Protein AF-A0A7S4D7X0-F1 (afdb_monomer)

Radius of gyration: 34.73 Å; Cα contacts (8 Å, |Δi|>4): 93; chains: 1; bounding box: 84×25×80 Å

Foldseek 3Di:
DPVVLVVVLPPLLVQLVVCVVVVNLVSSLVSLVVNCVSVVHDPPCPDDPDPSNVVSVVSNVVSVVVVVVVVVVVVVVVVVVVVVVVVVPPDDPPDAAEAEPVGADPVNCCVPDVVVVGGHHHPPCCVVVVDVPDDDDDPVVCCVPPVVPDDDDD

Structure (mmCIF, N/CA/C/O backbone):
data_AF-A0A7S4D7X0-F1
#
_entry.id   AF-A0A7S4D7X0-F1
#
loop_
_atom_site.group_PDB
_atom_site.id
_atom_site.type_symbol
_atom_site.label_atom_id
_atom_site.label_alt_id
_atom_site.label_comp_id
_atom_site.label_asym_id
_atom_site.label_entity_id
_atom_site.label_seq_id
_atom_site.pdbx_PDB_ins_code
_atom_site.Cartn_x
_atom_site.Cartn_y
_atom_site.Car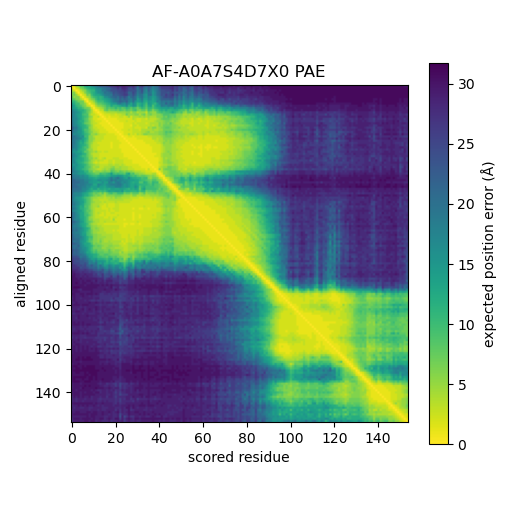tn_z
_atom_site.occupancy
_atom_site.B_iso_or_equiv
_atom_site.auth_seq_id
_atom_site.auth_comp_id
_atom_site.auth_asym_id
_atom_site.auth_atom_id
_atom_site.pdbx_PDB_model_num
ATOM 1 N N . GLY A 1 1 ? 47.966 0.255 -39.789 1.00 41.09 1 GLY A N 1
ATOM 2 C CA . GLY A 1 1 ? 47.083 -0.652 -39.040 1.00 41.09 1 GLY A CA 1
ATOM 3 C C . GLY A 1 1 ? 45.676 -0.095 -38.988 1.00 41.09 1 GLY A C 1
ATOM 4 O O . GLY A 1 1 ? 45.456 0.828 -38.230 1.00 41.09 1 GLY A O 1
ATOM 5 N N . ARG A 1 2 ? 44.753 -0.624 -39.803 1.00 37.50 2 ARG A N 1
ATOM 6 C CA . ARG A 1 2 ? 43.308 -0.283 -39.792 1.00 37.50 2 ARG A CA 1
ATOM 7 C C . ARG A 1 2 ? 42.401 -1.504 -39.554 1.00 37.50 2 ARG A C 1
ATOM 9 O O . ARG A 1 2 ? 41.184 -1.394 -39.602 1.00 37.50 2 ARG A O 1
ATOM 16 N N . ALA A 1 3 ? 43.000 -2.675 -39.328 1.00 38.41 3 ALA A N 1
ATOM 17 C CA . ALA A 1 3 ? 42.291 -3.936 -39.100 1.00 38.41 3 ALA A CA 1
ATOM 18 C C . ALA A 1 3 ? 42.146 -4.288 -37.607 1.00 38.41 3 ALA A C 1
ATOM 20 O O . ALA A 1 3 ? 41.407 -5.204 -37.279 1.00 38.41 3 ALA A O 1
ATOM 21 N N . ARG A 1 4 ? 42.835 -3.565 -36.706 1.00 39.69 4 ARG A N 1
ATOM 22 C CA . ARG A 1 4 ? 42.755 -3.785 -35.251 1.00 39.69 4 ARG A CA 1
ATOM 23 C C . ARG A 1 4 ? 41.625 -3.000 -34.568 1.00 39.69 4 ARG A C 1
ATOM 25 O O . ARG A 1 4 ? 41.090 -3.508 -33.601 1.00 39.69 4 ARG A O 1
ATOM 32 N N . GLN A 1 5 ? 41.229 -1.840 -35.100 1.00 46.66 5 GLN A N 1
ATOM 33 C CA . GLN A 1 5 ? 40.141 -1.015 -34.537 1.00 46.66 5 GLN A CA 1
ATOM 34 C C . GLN A 1 5 ? 38.749 -1.608 -34.801 1.00 46.66 5 GLN A C 1
ATOM 36 O O . GLN A 1 5 ? 37.937 -1.709 -33.896 1.00 46.66 5 GLN A O 1
ATOM 41 N N . ARG A 1 6 ? 38.534 -2.198 -35.984 1.00 44.25 6 ARG A N 1
ATOM 42 C CA . ARG A 1 6 ? 37.248 -2.819 -36.352 1.00 44.25 6 ARG A CA 1
ATOM 43 C C . ARG A 1 6 ? 36.811 -4.021 -35.498 1.00 44.25 6 ARG A C 1
ATOM 45 O O . ARG A 1 6 ? 35.685 -4.478 -35.645 1.00 44.25 6 ARG A O 1
ATOM 52 N N . GLY A 1 7 ? 37.702 -4.577 -34.674 1.00 42.41 7 GLY A N 1
ATOM 53 C CA . GLY A 1 7 ? 37.393 -5.689 -33.770 1.00 42.41 7 GLY A CA 1
ATOM 54 C C . GLY A 1 7 ? 36.956 -5.252 -32.368 1.00 42.41 7 GLY A C 1
ATOM 55 O O . GLY A 1 7 ? 36.574 -6.108 -31.572 1.00 42.41 7 GLY A O 1
ATOM 56 N N . GLU A 1 8 ? 37.047 -3.959 -32.048 1.00 50.53 8 GLU A N 1
ATOM 57 C CA . GLU A 1 8 ? 36.648 -3.383 -30.755 1.00 50.53 8 GLU A CA 1
ATOM 58 C C . GLU A 1 8 ? 35.309 -2.633 -30.860 1.00 50.53 8 GLU A C 1
ATOM 60 O O . GLU A 1 8 ? 34.486 -2.778 -29.959 1.00 50.53 8 GLU A O 1
ATOM 65 N N . ASP A 1 9 ? 35.023 -2.023 -32.019 1.00 51.03 9 ASP A N 1
ATOM 66 C CA . ASP A 1 9 ? 33.792 -1.270 -32.353 1.00 51.03 9 ASP A CA 1
ATOM 67 C C . ASP A 1 9 ? 32.463 -2.072 -32.271 1.00 51.03 9 ASP A C 1
ATOM 69 O O . ASP A 1 9 ? 31.380 -1.535 -32.510 1.00 51.03 9 ASP A O 1
ATOM 73 N N . GLY A 1 10 ? 32.520 -3.379 -31.993 1.00 55.88 10 GLY A N 1
ATOM 74 C CA . GLY A 1 10 ? 31.356 -4.269 -31.844 1.00 55.88 10 GLY A CA 1
ATOM 75 C C . GLY A 1 10 ? 31.354 -5.076 -30.546 1.00 55.88 10 GLY A C 1
ATOM 76 O O . GLY A 1 10 ? 30.700 -6.111 -30.471 1.00 55.88 10 GLY A O 1
ATOM 77 N N . LYS A 1 11 ? 32.166 -4.686 -29.556 1.00 68.12 11 LYS A N 1
ATOM 78 C CA . LYS A 1 11 ? 32.166 -5.321 -28.227 1.00 68.12 11 LYS A CA 1
ATOM 79 C C . LYS A 1 11 ? 31.246 -4.588 -27.255 1.00 68.12 11 LYS A C 1
ATOM 81 O O . LYS A 1 11 ? 30.637 -5.231 -26.407 1.00 68.12 11 LYS A O 1
ATOM 86 N N . SER A 1 12 ? 31.145 -3.267 -27.374 1.00 72.56 12 SER A N 1
ATOM 87 C CA . SER A 1 12 ? 30.407 -2.412 -26.438 1.00 72.56 12 SER A CA 1
ATOM 88 C C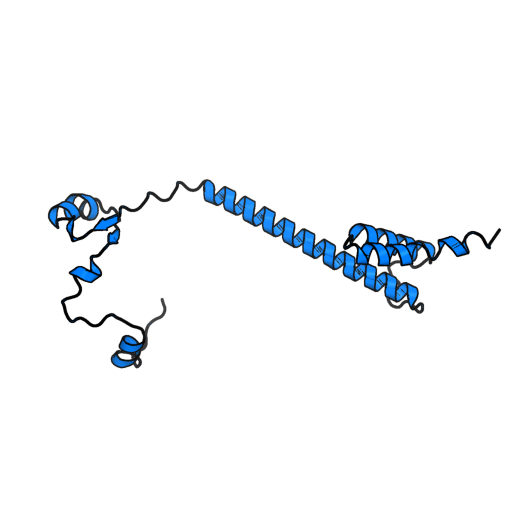 . SER A 1 12 ? 28.884 -2.607 -26.519 1.00 72.56 12 SER A C 1
ATOM 90 O O . SER A 1 12 ? 28.222 -2.654 -25.487 1.00 72.56 12 SER A O 1
ATOM 92 N N . ASP A 1 13 ? 28.322 -2.821 -27.711 1.00 73.44 13 ASP A N 1
ATOM 93 C CA . ASP A 1 13 ? 26.892 -3.107 -27.926 1.00 73.44 13 ASP A CA 1
ATOM 94 C C . ASP A 1 13 ? 26.489 -4.519 -27.463 1.00 73.44 13 ASP A C 1
ATOM 96 O O . ASP A 1 13 ? 25.443 -4.711 -26.833 1.00 73.44 13 ASP A O 1
ATOM 100 N N . ILE A 1 14 ? 27.361 -5.505 -27.691 1.00 80.50 14 ILE A N 1
ATOM 101 C CA . ILE A 1 14 ? 27.199 -6.865 -27.154 1.00 80.50 14 ILE A CA 1
ATOM 102 C C . ILE A 1 14 ? 27.231 -6.840 -25.619 1.00 80.50 14 ILE A C 1
ATOM 104 O O . ILE A 1 14 ? 26.414 -7.494 -24.969 1.00 80.50 14 ILE A O 1
ATOM 108 N N . LEU A 1 15 ? 28.141 -6.060 -25.026 1.00 85.00 15 LEU A N 1
ATOM 109 C CA . LEU A 1 15 ? 28.219 -5.890 -23.574 1.00 85.00 15 LEU A CA 1
ATOM 110 C C . LEU A 1 15 ? 26.987 -5.179 -23.007 1.00 85.00 15 LEU A C 1
ATOM 112 O O . LEU A 1 15 ? 26.503 -5.583 -21.954 1.00 85.00 15 LEU A O 1
ATOM 116 N N . ALA A 1 16 ? 26.437 -4.182 -23.704 1.00 81.31 16 ALA A N 1
ATOM 117 C CA . ALA A 1 16 ? 25.202 -3.524 -23.281 1.00 81.31 16 ALA A CA 1
ATOM 118 C C . ALA A 1 16 ? 24.030 -4.515 -23.187 1.00 81.31 16 ALA A C 1
ATOM 120 O O . ALA A 1 16 ? 23.316 -4.534 -22.187 1.00 81.31 16 ALA A O 1
ATOM 121 N N . SER A 1 17 ? 23.890 -5.393 -24.184 1.00 81.88 17 SER A N 1
ATOM 122 C CA . SER A 1 17 ? 22.867 -6.450 -24.187 1.00 81.88 17 SER A CA 1
ATOM 123 C C . SER A 1 17 ? 23.107 -7.504 -23.095 1.00 81.88 17 SER A C 1
ATOM 125 O O . SER A 1 17 ? 22.166 -8.060 -22.533 1.00 81.88 17 SER A O 1
ATOM 127 N N . TYR A 1 18 ? 24.370 -7.779 -22.765 1.00 88.50 18 TYR A N 1
ATOM 128 C CA . TYR A 1 18 ? 24.725 -8.680 -21.670 1.00 88.50 18 TYR A CA 1
ATOM 129 C C . TYR A 1 18 ? 24.376 -8.090 -20.295 1.00 88.50 18 TYR A C 1
ATOM 131 O O . TYR A 1 18 ? 23.817 -8.791 -19.454 1.00 88.50 18 TYR A O 1
ATOM 139 N N . TYR A 1 19 ? 24.656 -6.805 -20.066 1.00 86.81 19 TYR A N 1
ATOM 140 C CA . TYR A 1 19 ? 24.294 -6.133 -18.815 1.00 86.81 19 TYR A CA 1
ATOM 141 C C . TYR A 1 19 ? 22.785 -5.926 -18.666 1.00 86.81 19 TYR A C 1
ATOM 143 O O . TYR A 1 19 ? 22.273 -6.030 -17.556 1.00 86.81 19 TYR A O 1
ATOM 151 N N . ASP A 1 20 ? 22.065 -5.738 -19.773 1.00 87.19 20 ASP A N 1
ATOM 152 C CA . ASP A 1 20 ? 20.601 -5.791 -19.800 1.00 87.19 20 ASP A CA 1
ATOM 153 C C . ASP A 1 20 ? 20.070 -7.152 -19.326 1.00 87.19 20 ASP A C 1
ATOM 155 O O . ASP A 1 20 ? 19.207 -7.217 -18.455 1.00 87.19 20 ASP A O 1
ATOM 159 N N . PHE A 1 21 ? 20.644 -8.256 -19.819 1.00 87.56 21 PHE A N 1
ATOM 160 C CA . PHE A 1 21 ? 20.282 -9.601 -19.361 1.00 87.56 21 PHE A CA 1
ATOM 161 C C . PHE A 1 21 ? 20.573 -9.832 -17.868 1.00 87.56 21 PHE A C 1
ATOM 163 O O . PHE A 1 21 ? 19.848 -10.573 -17.204 1.00 87.56 21 PHE A O 1
ATOM 170 N N . LEU A 1 22 ? 21.624 -9.206 -17.333 1.00 91.00 22 LEU A N 1
ATOM 171 C CA . LEU A 1 22 ? 21.979 -9.279 -15.914 1.00 91.00 22 LEU A CA 1
ATOM 172 C C . LEU A 1 22 ? 21.208 -8.292 -15.024 1.00 91.00 22 LEU A C 1
ATOM 174 O O . LEU A 1 22 ? 21.475 -8.258 -13.823 1.00 91.00 22 LEU A O 1
ATOM 178 N N . ASP A 1 23 ? 20.277 -7.517 -15.589 1.00 88.12 23 ASP A N 1
ATOM 179 C CA . ASP A 1 23 ? 19.524 -6.466 -14.892 1.00 88.12 23 ASP A CA 1
ATOM 180 C C . ASP A 1 23 ? 20.452 -5.450 -14.194 1.00 88.12 23 ASP A C 1
ATOM 182 O O . ASP A 1 23 ? 20.252 -5.057 -13.046 1.00 88.12 23 ASP A O 1
ATOM 186 N N . GLN A 1 24 ? 21.517 -5.054 -14.900 1.00 90.31 24 GLN A N 1
ATOM 187 C CA . GLN A 1 24 ? 22.497 -4.045 -14.486 1.00 90.31 24 GLN A CA 1
ATOM 188 C C . GLN A 1 24 ? 22.345 -2.794 -15.366 1.00 90.31 24 GLN A C 1
ATOM 190 O O . GLN A 1 24 ? 23.113 -2.595 -16.317 1.00 90.31 24 GLN A O 1
ATOM 195 N N . PRO A 1 25 ? 21.308 -1.970 -15.123 1.00 89.38 25 PRO A N 1
ATOM 196 C CA . PRO A 1 25 ? 20.928 -0.914 -16.049 1.00 89.38 25 PRO A CA 1
ATOM 197 C C . PRO A 1 25 ? 21.978 0.203 -16.139 1.00 89.38 25 PRO A C 1
ATOM 199 O O . PRO A 1 25 ? 22.174 0.759 -17.219 1.00 89.38 25 PRO A O 1
ATOM 202 N N . GLU A 1 26 ? 22.712 0.511 -15.068 1.00 91.06 26 GLU A N 1
ATOM 203 C CA . GLU A 1 26 ? 23.776 1.522 -15.074 1.00 91.06 26 GLU A CA 1
ATOM 204 C C . GLU A 1 26 ? 24.994 1.092 -15.912 1.00 91.06 26 GLU A C 1
ATOM 206 O O . GLU A 1 26 ? 25.567 1.894 -16.659 1.00 91.06 26 GLU A O 1
ATOM 211 N N . GLU A 1 27 ? 25.400 -0.174 -15.821 1.00 90.19 27 GLU A N 1
ATOM 212 C CA . GLU A 1 27 ? 26.432 -0.786 -16.662 1.00 90.19 27 GLU A CA 1
ATOM 213 C C . GLU A 1 27 ? 25.992 -0.833 -18.129 1.00 90.19 27 GLU A C 1
ATOM 215 O O . GLU A 1 27 ? 26.764 -0.449 -19.013 1.00 90.19 27 GLU A O 1
ATOM 220 N N . ALA A 1 28 ? 24.741 -1.223 -18.390 1.00 89.12 28 ALA A N 1
ATOM 221 C CA . ALA A 1 28 ? 24.175 -1.258 -19.735 1.00 89.12 28 ALA A CA 1
ATOM 222 C C . ALA A 1 28 ? 24.152 0.136 -20.386 1.00 89.12 28 ALA A C 1
ATOM 224 O O . ALA A 1 28 ? 24.548 0.275 -21.546 1.00 89.12 28 ALA A O 1
ATOM 225 N N . ILE A 1 29 ? 23.775 1.185 -19.641 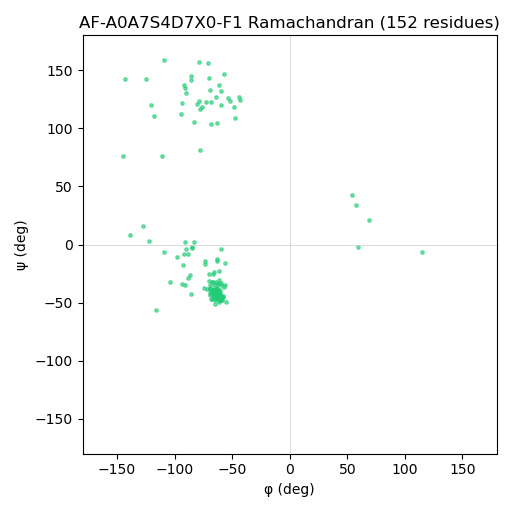1.00 91.31 29 ILE A N 1
ATOM 226 C CA . ILE A 1 29 ? 23.813 2.582 -20.114 1.00 91.31 29 ILE A CA 1
ATOM 227 C C . ILE A 1 29 ? 25.242 3.005 -20.458 1.00 91.31 29 ILE A C 1
ATOM 229 O O . ILE A 1 29 ? 25.460 3.602 -21.513 1.00 91.31 29 ILE A O 1
ATOM 233 N N . ARG A 1 30 ? 26.225 2.689 -19.602 1.00 90.69 30 ARG A N 1
ATOM 234 C CA . ARG A 1 30 ? 27.638 3.014 -19.867 1.00 90.69 30 ARG A CA 1
ATOM 235 C C . ARG A 1 30 ? 28.134 2.359 -21.151 1.00 90.69 30 ARG A C 1
ATOM 237 O O . ARG A 1 30 ? 28.757 3.031 -21.968 1.00 90.69 30 ARG A O 1
ATOM 244 N N . CYS A 1 31 ? 27.818 1.082 -21.349 1.00 88.44 31 CYS A N 1
ATOM 245 C CA . CYS A 1 31 ? 28.172 0.360 -22.566 1.00 88.44 31 CYS A CA 1
ATOM 246 C C . CYS A 1 31 ? 27.470 0.924 -23.811 1.00 88.44 31 CYS A C 1
ATOM 248 O O . CYS A 1 31 ? 28.120 1.058 -24.845 1.00 88.44 31 CYS A O 1
ATOM 250 N N . CYS A 1 32 ? 26.195 1.322 -23.710 1.00 87.81 32 CYS A N 1
ATOM 251 C CA . CYS A 1 32 ? 25.490 1.986 -24.811 1.00 87.81 32 CYS A CA 1
ATOM 252 C C . CYS A 1 32 ? 26.133 3.330 -25.171 1.00 87.81 32 CYS A C 1
ATOM 254 O O . CYS A 1 32 ? 26.365 3.602 -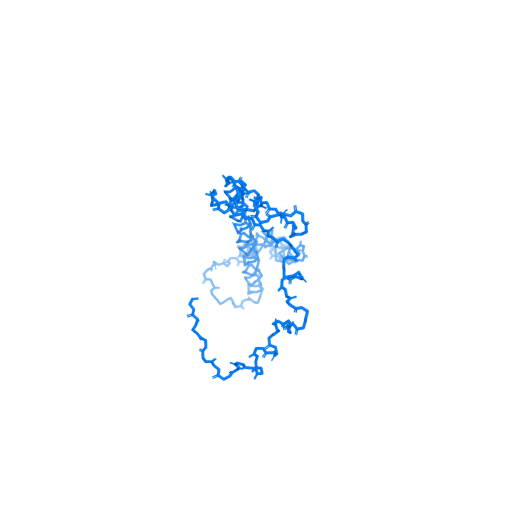26.344 1.00 87.81 32 CYS A O 1
ATOM 256 N N . ASN A 1 33 ? 26.452 4.163 -24.176 1.00 89.06 33 ASN A N 1
ATOM 257 C CA . ASN A 1 33 ? 27.089 5.461 -24.406 1.00 89.06 33 ASN A CA 1
ATOM 258 C C . ASN A 1 33 ? 28.459 5.302 -25.076 1.00 89.06 33 ASN A C 1
ATOM 260 O O . ASN A 1 33 ? 28.742 6.010 -26.037 1.00 89.06 33 ASN A O 1
ATOM 264 N N . GLN A 1 34 ? 29.264 4.334 -24.623 1.00 87.44 34 GLN A N 1
ATOM 265 C CA . GLN A 1 34 ? 30.552 4.031 -25.247 1.00 87.44 34 GLN A CA 1
ATOM 266 C C . GLN A 1 34 ? 30.375 3.545 -26.690 1.00 87.44 34 GLN A C 1
ATOM 268 O O . GLN A 1 34 ? 31.060 4.033 -27.577 1.00 87.44 34 GLN A O 1
ATOM 273 N N . ALA A 1 35 ? 29.427 2.636 -26.948 1.00 85.50 35 ALA A N 1
ATOM 274 C CA . ALA A 1 35 ? 29.152 2.149 -28.301 1.00 85.50 35 ALA A CA 1
ATOM 275 C C . ALA A 1 35 ? 28.724 3.284 -29.248 1.00 85.50 35 ALA A C 1
ATOM 277 O O . ALA A 1 35 ? 29.182 3.350 -30.385 1.00 85.50 35 ALA A O 1
ATOM 278 N N . LEU A 1 36 ? 27.872 4.198 -28.777 1.00 84.69 36 LEU A N 1
ATOM 279 C CA . LEU A 1 36 ? 27.426 5.356 -29.556 1.00 84.69 36 LEU A CA 1
ATOM 280 C C . LEU A 1 36 ? 28.576 6.333 -29.844 1.00 84.69 36 LEU A C 1
ATOM 282 O O . LEU A 1 36 ? 28.667 6.847 -30.959 1.00 84.69 36 LEU A O 1
ATOM 286 N N . GLU A 1 37 ? 29.472 6.548 -28.877 1.00 84.75 37 GLU A N 1
ATOM 287 C CA . GLU A 1 37 ? 30.682 7.357 -29.051 1.00 84.75 37 GLU A CA 1
ATOM 288 C C . GLU A 1 37 ? 31.660 6.714 -30.046 1.00 84.75 37 GLU A C 1
ATOM 290 O O . GLU A 1 37 ? 32.136 7.394 -30.959 1.00 84.75 37 GLU A O 1
ATOM 295 N N . ASP A 1 38 ? 31.888 5.401 -29.935 1.00 83.69 38 ASP A N 1
ATOM 296 C CA . ASP A 1 38 ? 32.727 4.620 -30.854 1.00 83.69 38 ASP A CA 1
ATOM 297 C C . ASP A 1 38 ? 32.189 4.699 -32.299 1.00 83.69 38 ASP A C 1
ATOM 299 O O . ASP A 1 38 ? 32.955 4.729 -33.266 1.00 83.69 38 ASP A O 1
ATOM 303 N N . TRP A 1 39 ? 30.864 4.787 -32.460 1.00 83.38 39 TRP A N 1
ATOM 304 C CA . TRP A 1 39 ? 30.194 4.958 -33.754 1.00 83.38 39 TRP A CA 1
ATOM 305 C C . TRP A 1 39 ? 30.091 6.418 -34.219 1.00 83.38 39 TRP A C 1
ATOM 307 O O . TRP A 1 39 ? 29.610 6.674 -35.324 1.00 83.38 39 TRP A O 1
ATOM 317 N N . GLY A 1 40 ? 30.563 7.380 -33.421 1.00 79.44 40 GLY A N 1
ATOM 318 C CA . GLY A 1 40 ? 30.535 8.806 -33.750 1.00 79.44 40 GLY A CA 1
ATOM 319 C C . GLY A 1 40 ? 29.130 9.418 -33.778 1.00 79.44 40 GLY A C 1
ATOM 320 O O . GLY A 1 40 ? 28.934 10.463 -34.404 1.00 79.44 40 GLY A O 1
ATOM 321 N N . VAL A 1 41 ? 28.159 8.780 -33.120 1.00 78.25 41 VAL A N 1
ATOM 322 C CA . VAL A 1 41 ? 26.769 9.242 -33.036 1.00 78.25 41 VAL A CA 1
ATOM 323 C C . VAL A 1 41 ? 26.690 10.355 -31.997 1.00 78.25 41 VAL A C 1
ATOM 325 O O . VAL A 1 41 ? 27.065 10.176 -30.839 1.00 78.25 41 VAL A O 1
ATOM 328 N N . ARG A 1 42 ? 26.198 11.530 -32.398 1.00 70.75 42 ARG A N 1
ATOM 329 C CA . ARG A 1 42 ? 25.924 12.631 -31.461 1.00 70.75 42 ARG A CA 1
ATOM 330 C C . ARG A 1 42 ? 24.529 12.442 -30.868 1.00 70.75 42 ARG A C 1
ATOM 332 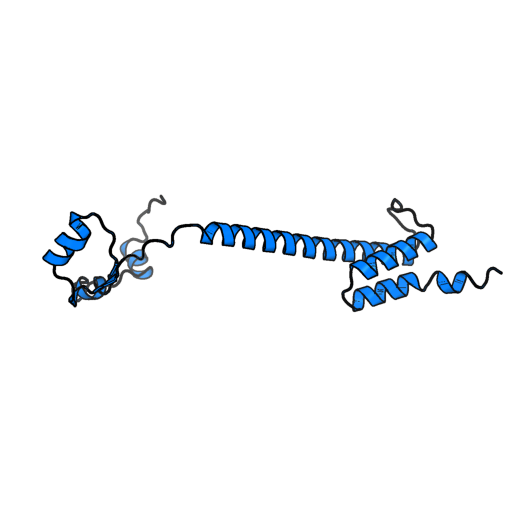O O . ARG A 1 42 ? 23.624 12.009 -31.570 1.00 70.75 42 ARG A O 1
ATOM 339 N N . GLU A 1 43 ? 24.346 12.808 -29.599 1.00 62.31 43 GLU A N 1
ATOM 340 C CA . GLU A 1 43 ? 23.091 12.601 -28.847 1.00 62.31 43 GLU A CA 1
ATOM 341 C C . GLU A 1 43 ? 21.833 13.215 -29.495 1.00 62.31 43 GLU A C 1
ATOM 343 O O . GLU A 1 43 ? 20.723 12.846 -29.130 1.00 62.31 43 GLU A O 1
ATOM 348 N N . GLU A 1 44 ? 21.998 14.120 -30.462 1.00 61.59 44 GLU A N 1
ATOM 349 C CA . GLU A 1 44 ? 20.927 14.840 -31.163 1.00 61.59 44 GLU A CA 1
ATOM 350 C C . GLU A 1 44 ? 20.436 14.137 -32.447 1.00 61.59 44 GLU A C 1
ATOM 352 O O . GLU A 1 44 ? 19.591 14.675 -33.163 1.00 61.59 44 GLU A O 1
ATOM 357 N N . GLU A 1 45 ? 20.959 12.954 -32.787 1.00 64.12 45 GLU A N 1
ATOM 358 C CA . GLU A 1 45 ? 20.530 12.221 -33.983 1.00 64.12 45 GLU A CA 1
ATOM 359 C C . GLU A 1 45 ? 19.184 11.510 -33.736 1.00 64.12 45 GLU A C 1
ATOM 361 O O . GLU A 1 45 ? 19.119 10.320 -33.439 1.00 64.12 45 GLU A O 1
ATOM 366 N N . GLU A 1 46 ? 18.084 12.262 -33.862 1.00 58.53 46 GLU A N 1
ATOM 367 C CA . GLU A 1 46 ? 16.704 11.796 -33.617 1.00 58.53 46 GLU A CA 1
ATOM 368 C C . GLU A 1 46 ? 16.235 10.674 -34.563 1.00 58.53 46 GLU A C 1
ATOM 370 O O . GLU A 1 46 ? 15.206 10.045 -34.315 1.00 58.53 46 GLU A O 1
ATOM 375 N N . ASN A 1 47 ? 16.952 10.417 -35.662 1.00 64.94 47 ASN A N 1
ATOM 376 C CA . ASN A 1 47 ? 16.546 9.418 -36.647 1.00 64.94 47 ASN A CA 1
ATOM 377 C C . ASN A 1 47 ? 17.754 8.686 -37.260 1.00 64.94 47 ASN A C 1
ATOM 379 O O . ASN A 1 47 ? 18.162 8.988 -38.390 1.00 64.94 47 ASN A O 1
ATOM 383 N N . PRO A 1 48 ? 18.359 7.741 -36.518 1.00 68.62 48 PRO A N 1
ATOM 384 C CA . PRO A 1 48 ? 19.504 6.989 -37.003 1.00 68.62 48 PRO A CA 1
ATOM 385 C C 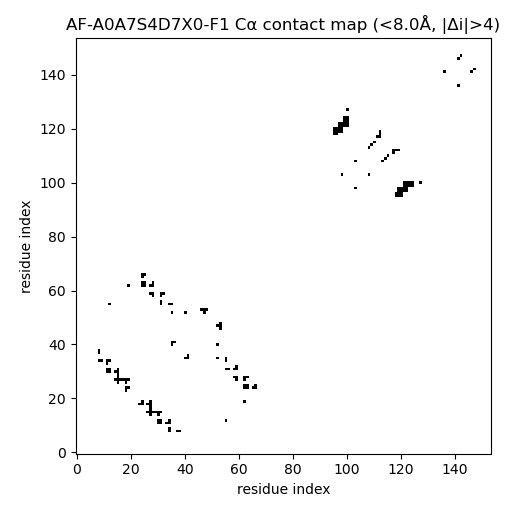. PRO A 1 48 ? 19.108 6.129 -38.206 1.00 68.62 48 PRO A C 1
ATOM 387 O O . PRO A 1 48 ? 18.177 5.328 -38.156 1.00 68.62 48 PRO A O 1
ATOM 390 N N . LYS A 1 49 ? 19.849 6.270 -39.308 1.00 73.50 49 LYS A N 1
ATOM 391 C CA . LYS A 1 49 ? 19.683 5.415 -40.500 1.00 73.50 49 LYS A CA 1
ATOM 392 C C . LYS A 1 49 ? 20.240 4.003 -40.291 1.00 73.50 49 LYS A C 1
ATOM 394 O O . LYS A 1 49 ? 19.937 3.111 -41.080 1.00 73.50 49 LYS A O 1
ATOM 399 N N . ASP A 1 50 ? 21.068 3.821 -39.264 1.00 78.75 50 ASP A N 1
ATOM 400 C CA . ASP A 1 50 ? 21.669 2.544 -38.892 1.00 78.75 50 ASP A CA 1
ATOM 401 C C . ASP A 1 50 ? 20.815 1.837 -37.826 1.00 78.75 50 ASP A C 1
ATOM 403 O O . ASP A 1 50 ? 20.589 2.366 -36.735 1.00 78.75 50 ASP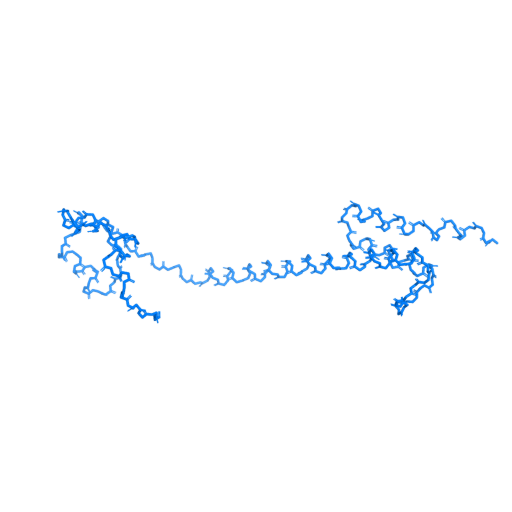 A O 1
ATOM 407 N N . SER A 1 51 ? 20.363 0.619 -38.145 1.00 80.12 51 SER A N 1
ATOM 408 C CA . SER A 1 51 ? 19.566 -0.231 -37.249 1.00 80.12 51 SER A CA 1
ATOM 409 C C . SER A 1 51 ? 20.275 -0.496 -35.919 1.00 80.12 51 SER A C 1
ATOM 411 O O . SER A 1 51 ? 19.623 -0.531 -34.879 1.00 80.12 51 SER A O 1
ATOM 413 N N . ARG A 1 52 ? 21.610 -0.624 -35.920 1.00 82.50 52 ARG A N 1
ATOM 414 C CA . ARG A 1 52 ? 22.386 -0.894 -34.696 1.00 82.50 52 ARG A CA 1
ATOM 415 C C . ARG A 1 52 ? 22.393 0.301 -33.752 1.00 82.50 52 ARG A C 1
ATOM 417 O O . ARG A 1 52 ? 22.281 0.139 -32.540 1.00 82.50 52 ARG A O 1
ATOM 424 N N . VAL A 1 53 ? 22.480 1.507 -34.311 1.00 83.25 53 VAL A N 1
ATOM 425 C CA . VAL A 1 53 ? 22.396 2.755 -33.543 1.00 83.25 53 VAL A CA 1
ATOM 426 C C . VAL A 1 53 ? 20.997 2.910 -32.947 1.00 83.25 53 VAL A C 1
ATOM 428 O O . VAL A 1 53 ? 20.871 3.232 -31.767 1.00 83.25 53 VAL A O 1
ATOM 431 N N . ALA A 1 54 ? 19.953 2.614 -33.728 1.00 85.12 54 ALA A N 1
ATOM 432 C CA . ALA A 1 54 ? 18.568 2.656 -33.262 1.00 85.12 54 ALA A CA 1
ATOM 433 C C . ALA A 1 54 ? 18.318 1.696 -32.086 1.00 85.12 54 ALA A C 1
ATOM 435 O O . ALA A 1 54 ? 17.749 2.098 -31.072 1.00 85.12 54 ALA A O 1
ATOM 436 N N . GLU A 1 55 ? 18.776 0.447 -32.195 1.00 86.38 55 GLU A N 1
ATOM 437 C CA . GLU A 1 55 ? 18.650 -0.562 -31.135 1.00 86.38 55 GLU A CA 1
ATOM 438 C C . GLU A 1 55 ? 19.401 -0.152 -29.861 1.00 86.38 55 GLU A C 1
ATOM 440 O O . GLU A 1 55 ? 18.859 -0.253 -28.760 1.00 86.38 55 GLU A O 1
ATOM 445 N N . CYS A 1 56 ? 20.617 0.382 -30.003 1.00 87.12 56 CYS A N 1
ATOM 446 C CA . CYS A 1 56 ? 21.426 0.851 -28.878 1.00 87.12 56 CYS A CA 1
ATOM 447 C C . CYS A 1 56 ? 20.783 2.050 -28.156 1.00 87.12 56 CYS A C 1
ATOM 449 O O . CYS A 1 56 ? 20.727 2.085 -26.925 1.00 87.12 56 CYS A O 1
ATOM 451 N N . LEU A 1 57 ? 20.224 3.009 -28.904 1.00 87.81 57 LEU A N 1
ATOM 452 C CA . LEU A 1 57 ? 19.491 4.145 -28.333 1.00 87.81 57 LEU A CA 1
ATOM 453 C C . LEU A 1 57 ? 18.213 3.703 -27.611 1.00 87.81 57 LEU A C 1
ATOM 455 O O . LEU A 1 57 ? 17.956 4.164 -26.498 1.00 87.81 57 LEU A O 1
ATOM 459 N N . GLN A 1 58 ? 17.447 2.775 -28.193 1.00 89.88 58 GLN A N 1
ATOM 460 C CA . GLN A 1 58 ? 16.255 2.213 -27.548 1.00 89.88 58 GLN A CA 1
ATOM 461 C C . GLN A 1 58 ? 16.604 1.465 -26.258 1.00 89.88 58 GLN A C 1
ATOM 463 O O . GLN A 1 58 ? 15.914 1.619 -25.245 1.00 89.88 58 GLN A O 1
ATOM 468 N N . LEU A 1 59 ? 17.682 0.676 -26.276 1.00 89.62 59 LEU A N 1
ATOM 469 C CA . LEU A 1 59 ? 18.169 -0.036 -25.100 1.00 89.62 59 LEU A CA 1
ATOM 470 C C . LEU A 1 59 ? 18.569 0.944 -23.993 1.00 89.62 59 LEU A C 1
ATOM 472 O O . LEU A 1 59 ? 18.097 0.822 -22.861 1.00 89.62 59 LEU A O 1
ATOM 476 N N . ARG A 1 60 ? 19.372 1.959 -24.329 1.00 91.12 60 ARG A N 1
ATOM 477 C CA . ARG A 1 60 ? 19.779 3.029 -23.411 1.00 91.12 60 ARG A CA 1
ATOM 478 C C . ARG A 1 60 ? 18.572 3.729 -22.791 1.00 91.12 60 ARG A C 1
ATOM 480 O O . ARG A 1 60 ? 18.520 3.882 -21.573 1.00 91.12 60 ARG A O 1
ATOM 487 N N . GLU A 1 61 ? 17.599 4.140 -23.601 1.00 91.50 61 GLU A N 1
ATOM 488 C CA . GLU A 1 61 ? 16.411 4.844 -23.112 1.00 91.50 61 GLU A CA 1
ATOM 489 C C . GLU A 1 61 ? 15.587 3.963 -22.164 1.00 91.50 61 GLU A C 1
ATOM 491 O O . GLU A 1 61 ? 15.148 4.418 -21.103 1.00 91.50 61 GLU A O 1
ATOM 496 N N . ARG A 1 62 ? 15.427 2.678 -22.500 1.00 93.12 62 ARG A N 1
ATOM 497 C CA . ARG A 1 62 ? 14.757 1.707 -21.632 1.00 93.12 62 ARG A CA 1
ATOM 498 C C . ARG A 1 62 ? 15.460 1.587 -20.280 1.00 93.12 62 ARG A C 1
ATOM 500 O O . ARG A 1 62 ? 14.788 1.663 -19.255 1.00 93.12 62 ARG A O 1
ATOM 507 N N . MET A 1 63 ? 16.786 1.450 -20.271 1.00 91.62 63 MET A N 1
ATOM 508 C CA . MET A 1 63 ? 17.565 1.343 -19.032 1.00 91.62 63 MET A CA 1
ATOM 509 C C . MET A 1 63 ? 17.488 2.621 -18.188 1.00 91.62 63 MET A C 1
ATOM 511 O O . MET A 1 63 ? 17.298 2.537 -16.976 1.00 91.62 63 MET A O 1
ATOM 515 N N . ILE A 1 64 ? 17.540 3.806 -18.809 1.00 93.25 64 ILE A N 1
ATOM 516 C CA . ILE A 1 64 ? 17.379 5.091 -18.105 1.00 93.25 64 ILE A CA 1
ATOM 517 C C . ILE A 1 64 ? 16.035 5.142 -17.371 1.00 93.25 64 ILE A C 1
ATOM 519 O O . ILE A 1 64 ? 15.983 5.536 -16.204 1.00 93.25 64 ILE A O 1
ATOM 523 N N . ARG A 1 65 ? 14.947 4.707 -18.021 1.00 92.88 65 ARG A N 1
ATOM 524 C CA . ARG A 1 65 ? 13.622 4.645 -17.384 1.00 92.88 65 ARG A CA 1
ATOM 525 C C . ARG A 1 65 ? 13.610 3.690 -16.188 1.00 92.88 65 ARG A C 1
ATOM 527 O O . ARG A 1 65 ? 12.998 4.016 -15.171 1.00 92.88 65 ARG A O 1
ATOM 534 N N . THR A 1 66 ? 14.298 2.550 -16.279 1.00 91.62 66 THR A N 1
ATOM 535 C CA . THR A 1 66 ? 14.429 1.595 -15.166 1.00 91.62 66 THR A CA 1
ATOM 536 C C . THR A 1 66 ? 15.140 2.221 -13.964 1.00 91.62 66 THR A C 1
ATOM 538 O O . THR A 1 66 ? 14.613 2.158 -12.851 1.00 91.62 66 THR A O 1
ATOM 541 N N . VAL A 1 67 ? 16.274 2.899 -14.180 1.00 93.25 67 VAL A N 1
ATOM 542 C CA . VAL A 1 67 ? 17.021 3.596 -13.113 1.00 93.25 67 VAL A CA 1
ATOM 543 C C . VAL A 1 67 ? 16.158 4.679 -12.463 1.00 93.25 67 VAL A C 1
ATOM 545 O O . VAL A 1 67 ? 16.013 4.718 -11.241 1.00 93.25 67 VAL A O 1
ATOM 548 N N . GLN A 1 68 ? 15.496 5.517 -13.265 1.00 93.75 68 GLN A N 1
ATOM 549 C CA . GLN A 1 68 ? 14.619 6.576 -12.753 1.00 93.75 68 GLN A CA 1
ATOM 550 C C . GLN A 1 68 ? 13.447 6.024 -11.929 1.00 93.75 68 GLN A C 1
ATOM 552 O O . GLN A 1 68 ? 13.094 6.595 -10.894 1.00 93.75 68 GLN A O 1
ATOM 557 N N . ALA A 1 69 ? 12.850 4.905 -12.350 1.00 91.31 69 ALA A N 1
ATOM 558 C CA . ALA A 1 69 ? 11.789 4.246 -11.594 1.00 91.31 69 ALA A CA 1
ATOM 559 C C . ALA A 1 69 ? 12.299 3.697 -10.250 1.00 91.31 69 ALA A C 1
ATOM 561 O O . ALA A 1 69 ? 11.622 3.842 -9.226 1.00 91.31 69 ALA A O 1
ATOM 562 N N . ALA A 1 70 ? 13.501 3.113 -10.230 1.00 89.38 70 ALA A N 1
ATOM 563 C CA . ALA A 1 70 ? 14.143 2.643 -9.006 1.00 89.38 70 ALA A CA 1
ATOM 564 C C . ALA A 1 70 ? 14.448 3.805 -8.044 1.00 89.38 70 ALA A C 1
ATOM 566 O O . ALA A 1 70 ? 14.109 3.726 -6.860 1.00 89.38 70 ALA A O 1
ATOM 567 N N . GLU A 1 71 ? 14.987 4.919 -8.543 1.00 92.75 71 GLU A N 1
ATOM 568 C CA . GLU A 1 71 ? 15.222 6.131 -7.749 1.00 92.75 71 GLU A CA 1
ATOM 569 C C . GLU A 1 71 ? 13.932 6.755 -7.205 1.00 92.75 71 GLU A C 1
ATOM 571 O O . GLU A 1 71 ? 13.876 7.197 -6.056 1.00 92.75 71 GLU A O 1
ATOM 576 N N . ALA A 1 72 ? 12.871 6.810 -8.012 1.00 90.75 72 ALA A N 1
ATOM 577 C CA . ALA A 1 72 ? 11.575 7.301 -7.554 1.00 90.75 72 ALA A CA 1
ATOM 578 C C . ALA A 1 72 ? 11.039 6.423 -6.414 1.00 90.75 72 ALA A C 1
ATOM 580 O O . ALA A 1 72 ? 10.559 6.934 -5.399 1.00 90.75 72 ALA A O 1
ATOM 581 N N . ARG A 1 73 ? 11.188 5.098 -6.535 1.00 89.06 73 ARG A N 1
ATOM 582 C CA . ARG A 1 73 ? 10.798 4.145 -5.492 1.00 89.06 73 ARG A CA 1
ATOM 583 C C . ARG A 1 73 ? 11.608 4.333 -4.209 1.00 89.06 73 ARG A C 1
ATOM 585 O O . ARG A 1 73 ? 11.018 4.333 -3.130 1.00 89.06 73 ARG A O 1
ATOM 592 N N . THR A 1 74 ? 12.924 4.520 -4.290 1.00 89.69 74 THR A N 1
ATOM 593 C CA . THR A 1 74 ? 13.756 4.753 -3.096 1.00 89.69 74 THR A CA 1
ATOM 594 C C . THR A 1 74 ? 13.433 6.092 -2.429 1.00 89.69 74 THR A C 1
ATOM 596 O O . THR A 1 74 ? 13.321 6.141 -1.202 1.00 89.69 74 THR A O 1
ATOM 599 N N . LYS A 1 75 ? 13.182 7.158 -3.203 1.00 90.44 75 LYS A N 1
ATOM 600 C CA . LYS A 1 75 ? 12.715 8.468 -2.698 1.00 90.44 75 LYS A CA 1
ATOM 601 C C . LYS A 1 75 ? 11.361 8.376 -1.990 1.00 90.44 75 LYS A C 1
ATOM 603 O O . LYS A 1 75 ? 11.170 8.971 -0.928 1.00 90.44 75 LYS A O 1
ATOM 608 N N . LEU A 1 76 ? 10.426 7.600 -2.536 1.00 89.69 76 LEU A N 1
ATOM 609 C CA . LEU A 1 76 ? 9.134 7.341 -1.896 1.00 89.69 76 LEU A CA 1
ATOM 610 C C . LEU A 1 76 ? 9.295 6.567 -0.586 1.00 89.69 76 LEU A C 1
ATOM 612 O O . LEU A 1 76 ? 8.736 6.970 0.429 1.00 89.69 76 LEU A O 1
ATOM 616 N N . LEU A 1 77 ? 10.089 5.495 -0.579 1.00 84.12 77 LEU A N 1
ATOM 617 C CA . LEU A 1 77 ? 10.323 4.690 0.625 1.00 84.12 77 LEU A CA 1
ATOM 618 C C . LEU A 1 77 ? 11.017 5.485 1.734 1.00 84.12 77 LEU A C 1
ATOM 620 O O . LEU A 1 77 ? 10.637 5.380 2.897 1.00 84.12 77 LEU A O 1
ATOM 624 N N . THR A 1 78 ? 12.004 6.309 1.388 1.00 86.19 78 THR A N 1
ATOM 625 C CA . THR A 1 78 ? 12.675 7.190 2.356 1.00 86.19 78 THR A CA 1
ATOM 626 C C . THR A 1 78 ? 11.730 8.257 2.903 1.00 86.19 78 THR A C 1
ATOM 628 O O . THR A 1 78 ? 11.743 8.499 4.108 1.00 86.19 78 THR A O 1
ATOM 631 N N . SER A 1 79 ? 10.860 8.823 2.062 1.00 83.94 79 SER A N 1
ATOM 632 C CA . SER A 1 79 ? 9.834 9.787 2.488 1.00 83.94 79 SER A CA 1
ATOM 633 C C . SER A 1 79 ? 8.759 9.152 3.380 1.00 83.94 79 SER A C 1
ATOM 635 O O . SER A 1 79 ? 8.327 9.752 4.360 1.00 83.94 79 SER A O 1
ATOM 637 N N . LEU A 1 80 ? 8.342 7.918 3.081 1.00 78.44 80 LEU A N 1
ATOM 638 C CA . LEU A 1 80 ? 7.421 7.155 3.929 1.00 78.44 80 LEU A CA 1
ATOM 639 C C . LEU A 1 80 ? 8.060 6.804 5.275 1.00 78.44 80 LEU A C 1
ATOM 641 O O . LEU A 1 80 ? 7.405 6.915 6.308 1.00 78.44 80 LEU A O 1
ATOM 645 N N . ASN A 1 81 ? 9.338 6.423 5.279 1.00 76.50 81 ASN A N 1
ATOM 646 C CA . ASN A 1 81 ? 10.063 6.126 6.511 1.00 76.50 81 ASN A CA 1
ATOM 647 C C . ASN A 1 81 ? 10.267 7.376 7.373 1.00 76.50 81 ASN A C 1
ATOM 649 O O . ASN A 1 81 ? 10.073 7.305 8.583 1.00 76.50 81 ASN A O 1
ATOM 653 N N . SER A 1 82 ? 10.604 8.530 6.790 1.00 75.12 82 SER A N 1
ATOM 654 C CA . SER A 1 82 ? 10.716 9.777 7.558 1.00 75.12 82 SER A CA 1
ATOM 655 C C . SER A 1 82 ? 9.360 10.231 8.110 1.00 75.12 82 SER A C 1
ATOM 657 O O . SER A 1 82 ? 9.277 10.623 9.274 1.00 75.12 82 SER A O 1
ATOM 659 N N . ALA A 1 83 ? 8.277 10.087 7.339 1.00 67.25 83 ALA A N 1
ATOM 660 C CA . ALA A 1 83 ? 6.917 10.318 7.825 1.00 67.25 83 ALA A CA 1
ATOM 661 C C . ALA A 1 83 ? 6.541 9.354 8.968 1.00 67.25 83 ALA A C 1
ATOM 663 O O . ALA A 1 83 ? 5.977 9.781 9.975 1.00 67.25 83 ALA A O 1
ATOM 664 N N . ALA A 1 84 ? 6.908 8.074 8.866 1.00 59.62 84 ALA A N 1
ATOM 665 C CA . ALA A 1 84 ? 6.690 7.087 9.924 1.00 59.62 84 ALA A CA 1
ATOM 666 C C . ALA A 1 84 ? 7.468 7.424 11.211 1.00 59.62 84 ALA A C 1
ATOM 668 O O . ALA A 1 84 ? 6.928 7.275 12.308 1.00 59.62 84 ALA A O 1
ATOM 669 N N . VAL A 1 85 ? 8.695 7.944 11.094 1.00 59.88 85 VAL A N 1
ATOM 670 C CA . VAL A 1 85 ? 9.487 8.434 12.237 1.00 59.88 85 VAL A CA 1
ATOM 671 C C . VAL A 1 85 ? 8.831 9.659 12.887 1.00 59.88 85 VAL A C 1
ATOM 673 O O . VAL A 1 85 ? 8.775 9.739 14.114 1.00 59.88 85 VAL A O 1
ATOM 676 N N . HIS A 1 86 ? 8.256 10.580 12.106 1.00 55.50 86 HIS A N 1
ATOM 677 C CA . HIS A 1 86 ? 7.478 11.696 12.659 1.00 55.50 86 HIS A CA 1
ATOM 678 C C . HIS A 1 86 ? 6.186 11.237 13.356 1.00 55.50 86 HIS A C 1
ATOM 680 O O . HIS A 1 86 ? 5.822 11.794 14.392 1.00 55.50 86 HIS A O 1
ATOM 686 N N . HIS A 1 87 ? 5.526 10.184 12.864 1.00 50.97 87 HIS A N 1
ATOM 687 C CA . HIS A 1 87 ? 4.374 9.584 13.546 1.00 50.97 87 HIS A CA 1
ATOM 688 C C . HIS A 1 87 ? 4.744 8.847 14.845 1.00 50.97 87 HIS A C 1
ATOM 690 O O . HIS A 1 87 ? 3.913 8.779 15.746 1.00 50.97 87 HIS A O 1
ATOM 696 N N . GLN A 1 88 ? 5.983 8.366 15.003 1.00 50.84 88 GLN A N 1
ATOM 697 C CA . GLN A 1 88 ? 6.466 7.795 16.271 1.00 50.84 88 GLN A CA 1
ATOM 698 C C . GLN A 1 88 ? 6.752 8.841 17.363 1.00 50.84 88 GLN A C 1
ATOM 700 O O . GLN A 1 88 ? 6.888 8.471 18.527 1.00 50.84 88 GLN A O 1
ATOM 705 N N . GLN A 1 89 ? 6.827 10.132 17.024 1.00 54.38 89 GLN A N 1
ATOM 706 C CA . GLN A 1 89 ? 6.973 11.217 18.006 1.00 54.38 89 GLN A CA 1
ATOM 707 C C . GLN A 1 89 ? 5.633 11.776 18.499 1.00 54.38 89 GLN A C 1
ATOM 709 O O . GLN A 1 89 ? 5.616 12.628 19.390 1.00 54.38 89 GLN A O 1
ATOM 714 N N . GLN A 1 90 ? 4.501 11.307 17.963 1.00 52.72 90 GLN A N 1
ATOM 715 C CA . GLN A 1 90 ? 3.220 11.573 18.605 1.00 52.72 90 GLN A CA 1
ATOM 716 C C . GLN A 1 90 ? 3.171 10.782 19.919 1.00 52.72 90 GLN A C 1
ATOM 718 O O . GLN A 1 90 ? 3.519 9.599 19.920 1.00 52.72 90 GLN A O 1
ATOM 723 N N . PRO A 1 91 ? 2.764 11.396 21.047 1.00 55.47 91 PRO A N 1
ATOM 724 C CA . PRO A 1 91 ? 2.535 10.636 22.265 1.00 55.47 91 PRO A CA 1
ATOM 725 C C . PRO A 1 91 ? 1.562 9.513 21.917 1.00 55.47 91 PRO A C 1
ATOM 727 O O . PRO A 1 91 ? 0.516 9.777 21.318 1.00 55.47 91 PRO A O 1
ATOM 730 N N . SER A 1 92 ? 1.946 8.270 22.236 1.00 52.56 92 SER A N 1
ATOM 731 C CA . SER A 1 92 ? 1.094 7.098 22.034 1.00 52.56 92 SER A CA 1
ATOM 732 C C . SER A 1 92 ? -0.319 7.465 22.487 1.00 52.56 92 SER A C 1
ATOM 734 O O . SER A 1 92 ? -0.449 7.975 23.609 1.00 52.56 92 SER A O 1
ATOM 736 N N . PRO A 1 93 ? -1.350 7.318 21.629 1.00 65.62 93 PRO A N 1
ATOM 737 C CA . PRO A 1 93 ? -2.699 7.706 22.000 1.00 65.62 93 PRO A CA 1
ATOM 738 C C . PRO A 1 93 ? -3.007 7.027 23.327 1.00 65.62 93 PRO A C 1
ATOM 740 O O . PRO A 1 93 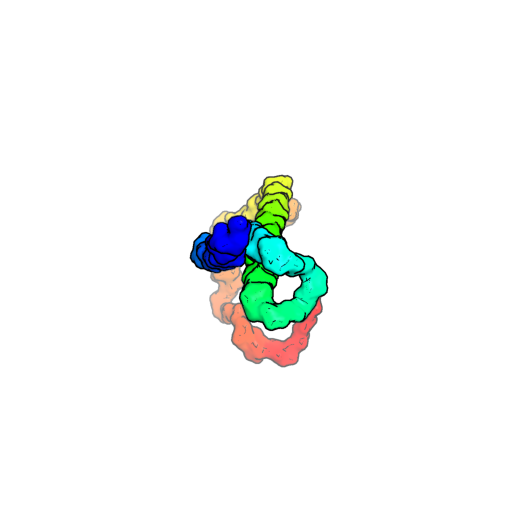? -2.837 5.812 23.444 1.00 65.62 93 PRO A O 1
ATOM 743 N N . VAL A 1 94 ? -3.367 7.829 24.337 1.00 69.06 94 VAL A N 1
ATOM 744 C CA . VAL A 1 94 ? -3.678 7.316 25.674 1.00 69.06 94 VAL A CA 1
ATOM 745 C C . VAL A 1 94 ? -4.646 6.151 25.475 1.00 69.06 94 VAL A C 1
ATOM 747 O O . VAL A 1 94 ? -5.699 6.356 24.861 1.00 69.06 94 VAL A O 1
ATOM 750 N N . PRO A 1 95 ? -4.276 4.923 25.882 1.00 81.19 95 PRO A N 1
ATOM 751 C CA . PRO A 1 95 ? -5.080 3.759 25.568 1.00 81.19 95 PRO A CA 1
ATOM 752 C C . PRO A 1 95 ? -6.465 3.949 26.180 1.00 81.19 95 PRO A C 1
ATOM 754 O O . PRO A 1 95 ? -6.594 4.125 27.390 1.00 81.19 95 PRO A O 1
ATOM 757 N N . ILE A 1 96 ? -7.497 3.950 25.333 1.00 87.62 96 ILE A N 1
ATOM 758 C CA . ILE A 1 96 ? -8.880 4.097 25.788 1.00 87.62 96 ILE A CA 1
ATOM 759 C C . ILE A 1 96 ? -9.249 2.821 26.561 1.00 87.62 96 ILE A C 1
ATOM 761 O O . ILE A 1 96 ? -9.157 1.728 25.984 1.00 87.62 96 ILE A O 1
ATOM 765 N N . PRO A 1 97 ? -9.666 2.925 27.836 1.00 90.56 97 PRO A N 1
ATOM 766 C CA . PRO A 1 97 ? -10.065 1.772 28.633 1.00 90.56 97 PRO A CA 1
ATOM 767 C C . PRO A 1 97 ? -11.200 0.982 27.973 1.00 90.56 97 PRO A C 1
ATOM 769 O O . PRO A 1 97 ? -12.069 1.551 27.307 1.00 90.56 97 PRO A O 1
ATOM 772 N N . ARG A 1 98 ? -11.194 -0.341 28.164 1.00 92.12 98 ARG A N 1
ATOM 773 C CA . ARG A 1 98 ? -12.223 -1.254 27.651 1.00 92.12 98 ARG A CA 1
ATOM 774 C C . ARG A 1 98 ? -12.868 -1.977 28.823 1.00 92.12 98 ARG A C 1
ATOM 776 O O . ARG A 1 98 ? -12.176 -2.700 29.527 1.00 92.12 98 ARG A O 1
ATOM 783 N N . GLU A 1 99 ? -14.174 -1.818 28.987 1.00 92.50 99 GLU A N 1
ATOM 784 C CA . GLU A 1 99 ? -14.930 -2.364 30.119 1.00 92.50 99 GLU A CA 1
ATOM 785 C C . GLU A 1 99 ? -16.096 -3.217 29.617 1.00 92.50 99 GLU A C 1
ATOM 787 O O . GLU A 1 99 ? -16.735 -2.869 28.621 1.00 92.50 99 GLU A O 1
ATOM 792 N N . LYS A 1 100 ? -16.391 -4.328 30.296 1.00 90.50 100 LYS A N 1
ATOM 793 C CA . LYS A 1 100 ? -17.584 -5.143 30.015 1.00 90.50 100 LYS A CA 1
ATOM 794 C C . LYS A 1 100 ? -18.792 -4.601 30.764 1.00 90.50 100 LYS A C 1
ATOM 796 O O . LYS A 1 100 ? -18.683 -4.272 31.945 1.00 90.50 100 LYS A O 1
ATOM 801 N N . VAL A 1 101 ? -19.975 -4.620 30.147 1.00 86.56 101 VAL A N 1
ATOM 802 C CA . VAL A 1 101 ? -21.219 -4.220 30.834 1.00 86.56 101 VAL A CA 1
ATOM 803 C C . VAL A 1 101 ? -21.511 -5.114 32.033 1.00 86.56 101 VAL A C 1
ATOM 805 O O . VAL A 1 101 ? -22.093 -4.661 33.013 1.00 86.56 101 VAL A O 1
ATOM 808 N N . SER A 1 102 ? -21.104 -6.386 31.997 1.00 83.94 102 SER A N 1
ATOM 809 C CA . SER A 1 102 ? -21.293 -7.298 33.131 1.00 83.94 102 SER A CA 1
ATOM 810 C C . SER A 1 102 ? -20.496 -6.933 34.379 1.00 83.94 102 SER A C 1
ATOM 812 O O . SER A 1 102 ? -20.866 -7.364 35.467 1.00 83.94 102 SER A O 1
ATOM 814 N N . GLU A 1 103 ? -19.401 -6.198 34.209 1.00 89.00 103 GLU A N 1
ATOM 815 C CA . GLU A 1 103 ? -18.418 -5.901 35.253 1.00 89.00 103 GLU A CA 1
ATOM 816 C C . GLU A 1 103 ? -18.485 -4.424 35.690 1.00 89.00 103 GLU A C 1
ATOM 818 O O . GLU A 1 103 ? -17.855 -4.047 36.676 1.00 89.00 103 GLU A O 1
ATOM 823 N N . LEU A 1 104 ? -19.287 -3.599 35.004 1.00 90.12 104 LEU A N 1
ATOM 824 C CA . LEU A 1 104 ? -19.380 -2.160 35.229 1.00 90.12 104 LEU A CA 1
ATOM 825 C C . LEU A 1 104 ? -20.786 -1.744 35.681 1.00 90.12 104 LEU A C 1
ATOM 827 O O . LEU A 1 104 ? -21.741 -1.757 34.903 1.00 90.12 104 LEU A O 1
ATOM 831 N N . SER A 1 105 ? -20.917 -1.328 36.943 1.00 91.94 105 SER A N 1
ATOM 832 C CA . SER A 1 105 ? -22.175 -0.776 37.458 1.00 91.94 105 SER A CA 1
ATOM 833 C C . SER A 1 105 ? -22.458 0.617 36.876 1.00 91.94 105 SER A C 1
ATOM 835 O O . SER A 1 105 ? -21.540 1.351 36.506 1.00 91.94 105 SER A O 1
ATOM 837 N N . CYS A 1 106 ? -23.728 1.041 36.840 1.00 91.31 106 CYS A N 1
ATOM 838 C CA . CYS A 1 106 ? -24.080 2.395 36.391 1.00 91.31 106 CYS A CA 1
ATOM 839 C C . CYS A 1 106 ? -23.417 3.490 37.245 1.00 91.31 106 CYS A C 1
ATOM 841 O O . CYS A 1 106 ? -23.049 4.541 36.721 1.00 91.31 106 CYS A O 1
ATOM 843 N N . HIS A 1 107 ? -23.255 3.241 38.548 1.00 94.94 107 HIS A N 1
ATOM 844 C CA . HIS A 1 107 ? -22.587 4.168 39.458 1.00 94.94 107 HIS A CA 1
ATOM 845 C C . HIS A 1 107 ? -21.087 4.271 39.150 1.00 94.94 107 HIS A C 1
ATOM 847 O O . HIS A 1 107 ? -20.572 5.379 39.008 1.00 94.94 107 HIS A O 1
ATOM 853 N N . ASP A 1 108 ? -20.409 3.133 38.959 1.00 94.62 108 ASP A N 1
ATOM 854 C CA . ASP A 1 108 ? -18.993 3.100 38.575 1.00 94.62 108 ASP A CA 1
ATOM 855 C C . ASP A 1 108 ? -18.756 3.767 37.221 1.00 94.62 108 ASP A C 1
ATOM 857 O O . ASP A 1 108 ? -17.823 4.555 37.080 1.00 94.62 108 ASP A O 1
ATOM 861 N N . PHE A 1 109 ? -19.620 3.505 36.234 1.00 93.94 109 PHE A N 1
ATOM 862 C CA . PHE A 1 109 ? -19.546 4.165 34.933 1.00 93.94 109 PHE A CA 1
ATOM 863 C C . PHE A 1 109 ? -19.633 5.692 35.069 1.00 93.94 109 PHE A C 1
ATOM 865 O O . PHE A 1 109 ? -18.848 6.423 34.456 1.00 93.94 109 PHE A O 1
ATOM 872 N N . TYR A 1 110 ? -20.568 6.178 35.893 1.00 95.00 110 TYR A N 1
ATOM 873 C CA . TYR A 1 110 ? -20.752 7.608 36.105 1.00 95.00 110 TYR A CA 1
ATOM 874 C C . TYR A 1 110 ? -19.539 8.250 36.786 1.00 95.00 110 TYR A C 1
ATOM 876 O O . TYR A 1 110 ? -19.015 9.243 36.280 1.00 95.00 110 TYR A O 1
ATOM 884 N N . GLU A 1 111 ? -19.071 7.683 37.900 1.00 96.69 111 GLU A N 1
ATOM 885 C CA . GLU A 1 111 ? -17.969 8.254 38.686 1.00 96.69 111 GLU A CA 1
ATOM 886 C C . GLU A 1 111 ? -16.613 8.179 37.969 1.00 96.69 111 GLU A C 1
ATOM 888 O O . GLU A 1 111 ? -15.794 9.097 38.104 1.00 96.69 111 GLU A O 1
ATOM 893 N N . ARG A 1 112 ? -16.373 7.113 37.193 1.00 93.06 112 ARG A N 1
ATOM 894 C CA . ARG A 1 112 ? -15.092 6.894 36.506 1.00 93.06 112 ARG A CA 1
ATOM 895 C C . ARG A 1 112 ? -15.011 7.603 35.159 1.00 93.06 112 ARG A C 1
ATOM 897 O O . ARG A 1 112 ? -13.993 8.225 34.894 1.00 93.06 112 ARG A O 1
ATOM 904 N N . TYR A 1 113 ? -16.066 7.569 34.343 1.00 94.25 113 TYR A N 1
ATOM 905 C CA . TYR A 1 113 ? -15.986 8.036 32.953 1.00 94.25 113 TYR A CA 1
ATOM 906 C C . TYR A 1 113 ? -16.873 9.250 32.685 1.00 94.25 113 TYR A C 1
ATOM 908 O O . TYR A 1 113 ? -16.377 10.303 32.283 1.00 94.25 113 TYR A O 1
ATOM 916 N N . ALA A 1 114 ? -18.180 9.153 32.954 1.00 93.19 114 ALA A N 1
ATOM 917 C CA . ALA A 1 114 ? -19.132 10.184 32.527 1.00 93.19 114 ALA A CA 1
ATOM 918 C C . ALA A 1 114 ? -18.893 11.537 33.218 1.00 93.19 114 ALA A C 1
ATOM 920 O O . ALA A 1 114 ? -18.812 12.574 32.558 1.00 93.19 114 ALA A O 1
ATOM 921 N N . LYS A 1 115 ? -18.720 11.527 34.545 1.00 94.69 115 LYS A N 1
ATOM 922 C CA . LYS A 1 115 ? -18.455 12.723 35.360 1.00 94.69 115 LYS A CA 1
ATOM 923 C C . LYS A 1 115 ? -17.128 13.391 34.995 1.00 94.69 115 LYS A C 1
ATOM 925 O O . LYS A 1 115 ? -17.031 14.615 35.031 1.00 94.69 115 LYS A O 1
ATOM 930 N N . ARG A 1 116 ? -16.123 12.592 34.624 1.00 92.31 116 ARG A N 1
ATOM 931 C CA . ARG A 1 116 ? -14.771 13.049 34.259 1.00 92.31 116 ARG A CA 1
ATOM 932 C C . ARG A 1 116 ? -14.615 13.396 32.779 1.00 92.31 116 ARG A C 1
ATOM 934 O O . ARG A 1 116 ? -13.597 13.964 32.405 1.00 92.31 116 ARG A O 1
ATOM 941 N N . ARG A 1 117 ? -15.629 13.105 31.953 1.00 91.19 117 ARG A N 1
ATOM 942 C CA . ARG A 1 117 ? -15.591 13.238 30.485 1.00 91.19 117 ARG A CA 1
ATOM 943 C C . ARG A 1 117 ? -14.462 12.417 29.846 1.00 91.19 117 ARG A C 1
ATOM 945 O O . ARG A 1 117 ? -13.887 12.831 28.843 1.00 91.19 117 ARG A O 1
ATOM 952 N N . GLU A 1 118 ? -14.157 11.260 30.425 1.00 91.00 118 GLU A N 1
ATOM 953 C CA . GLU A 1 118 ? -13.141 10.344 29.905 1.00 91.00 118 GLU A CA 1
ATOM 954 C C . GLU A 1 118 ? -13.780 9.331 28.941 1.00 91.00 118 GLU A C 1
ATOM 956 O O . GLU A 1 118 ? -14.846 8.782 29.245 1.00 91.00 118 GLU A O 1
ATOM 961 N N . PRO A 1 119 ? -13.169 9.075 27.770 1.00 91.88 119 PRO A N 1
ATOM 962 C CA . PRO A 1 119 ? -13.681 8.081 26.841 1.00 91.88 119 PRO A CA 1
ATOM 963 C C . PRO A 1 119 ? -13.478 6.667 27.398 1.00 91.88 119 PRO A C 1
ATOM 965 O O . PRO A 1 119 ? -12.449 6.357 27.993 1.00 91.88 119 PRO A O 1
ATOM 968 N N . VAL A 1 120 ? -14.442 5.786 27.138 1.00 92.88 120 VAL A N 1
ATOM 969 C CA . VAL A 1 120 ? -14.370 4.355 27.457 1.00 92.88 120 VAL A CA 1
ATOM 970 C C . VAL A 1 120 ? -15.051 3.555 26.354 1.00 92.88 120 VAL A C 1
ATOM 972 O O . VAL A 1 120 ? -16.074 3.974 25.807 1.00 92.88 120 VAL A O 1
ATOM 975 N N . ILE A 1 121 ? -14.488 2.398 26.016 1.00 91.88 121 ILE A N 1
ATOM 976 C CA . ILE A 1 121 ? -15.115 1.436 25.111 1.00 91.88 121 ILE A CA 1
ATOM 977 C C . ILE A 1 121 ? -15.858 0.416 25.963 1.00 91.88 121 ILE A C 1
ATOM 979 O O . ILE A 1 121 ? -15.248 -0.408 26.642 1.00 91.88 121 ILE A O 1
ATOM 983 N N . ILE A 1 122 ? -17.183 0.440 25.883 1.00 90.38 122 ILE A N 1
ATOM 984 C CA . ILE A 1 122 ? -18.016 -0.591 26.489 1.00 90.38 122 ILE A CA 1
ATOM 985 C C . ILE A 1 122 ? -18.092 -1.776 25.525 1.00 90.38 122 ILE A C 1
ATOM 987 O O . ILE A 1 122 ? -18.751 -1.711 24.484 1.00 90.38 122 ILE A O 1
ATOM 991 N N . VAL A 1 123 ? -17.375 -2.850 25.845 1.00 87.81 123 VAL A N 1
ATOM 992 C CA . VAL A 1 123 ? -17.493 -4.125 25.127 1.00 87.81 123 VAL A CA 1
ATOM 993 C C . VAL A 1 123 ? -18.744 -4.858 25.610 1.00 87.81 123 VAL A C 1
ATOM 995 O O . VAL A 1 123 ? -19.234 -4.545 26.682 1.00 87.81 123 VAL A O 1
ATOM 998 N N . ASP A 1 124 ? -19.290 -5.776 24.804 1.00 83.00 124 ASP A N 1
ATOM 999 C CA . ASP A 1 124 ? -20.502 -6.586 25.075 1.00 83.00 124 ASP A CA 1
ATOM 1000 C C . ASP A 1 124 ? -21.830 -5.841 25.333 1.00 83.00 124 ASP A C 1
ATOM 1002 O O . ASP A 1 124 ? -22.889 -6.469 25.433 1.00 83.00 124 ASP A O 1
ATOM 1006 N N . GLY A 1 125 ? -21.818 -4.506 25.347 1.00 76.81 125 GLY A N 1
ATOM 1007 C CA . GLY A 1 125 ? -23.014 -3.724 25.650 1.00 76.81 125 GLY A CA 1
ATOM 1008 C C . GLY A 1 125 ? -24.139 -3.881 24.637 1.00 76.81 125 GLY A C 1
ATOM 1009 O O . GLY A 1 125 ? -25.301 -3.886 25.024 1.00 76.81 125 GLY A O 1
ATOM 1010 N N . VAL A 1 126 ? -23.827 -4.089 23.357 1.00 75.62 126 VAL A N 1
ATOM 1011 C CA . VAL A 1 126 ? -24.854 -4.352 22.338 1.00 75.62 126 VAL A CA 1
ATOM 1012 C C . VAL A 1 126 ? -25.532 -5.696 22.597 1.00 75.62 126 VAL A C 1
ATOM 1014 O O . VAL A 1 126 ? -26.752 -5.757 22.593 1.00 75.62 126 VAL A O 1
ATOM 1017 N N . ASP A 1 127 ? -24.787 -6.755 22.912 1.00 71.31 127 ASP A N 1
ATOM 1018 C CA . ASP A 1 127 ? -25.378 -8.081 23.136 1.00 71.31 127 ASP A CA 1
ATOM 1019 C C . ASP A 1 127 ? -26.269 -8.132 24.390 1.00 71.31 127 ASP A C 1
ATOM 1021 O O . ASP A 1 127 ? -27.193 -8.943 24.461 1.00 71.31 127 ASP A O 1
ATOM 1025 N N . ARG A 1 128 ? -26.028 -7.246 25.370 1.00 65.94 128 ARG A N 1
ATOM 1026 C CA . ARG A 1 128 ? -26.857 -7.112 26.580 1.00 65.94 128 ARG A CA 1
ATOM 1027 C C . ARG A 1 128 ? -28.000 -6.100 26.458 1.00 65.94 128 ARG A C 1
ATOM 1029 O O . ARG A 1 128 ? -29.049 -6.320 27.059 1.00 65.94 128 ARG A O 1
ATOM 1036 N N . CYS A 1 129 ? -27.806 -5.004 25.724 1.00 61.03 129 CYS A N 1
ATOM 1037 C CA . CYS A 1 129 ? -28.796 -3.930 25.568 1.00 61.03 129 CYS A CA 1
ATOM 1038 C C . CYS A 1 129 ? -29.701 -4.112 24.346 1.00 61.03 129 CYS A C 1
ATOM 1040 O O . CYS A 1 129 ? -30.765 -3.494 24.283 1.00 61.03 129 CYS A O 1
ATOM 1042 N N . VAL A 1 130 ? -29.319 -4.952 23.378 1.00 59.00 130 VAL A N 1
ATOM 1043 C CA . VAL A 1 130 ? -30.253 -5.446 22.367 1.00 59.00 130 VAL A CA 1
ATOM 1044 C C . VAL A 1 130 ? -31.296 -6.260 23.119 1.00 59.00 130 VAL A C 1
ATOM 1046 O O . VAL A 1 130 ? -31.036 -7.369 23.585 1.00 59.00 130 VAL A O 1
ATOM 1049 N N . LEU A 1 131 ? -32.481 -5.663 23.275 1.00 57.22 131 LEU A N 1
ATOM 1050 C CA . LEU A 1 131 ? -33.676 -6.354 23.737 1.00 57.22 131 LEU A CA 1
ATOM 1051 C C . LEU A 1 131 ? -33.741 -7.684 22.985 1.00 57.22 131 LEU A C 1
ATOM 1053 O O . LEU A 1 131 ? -33.631 -7.700 21.759 1.00 57.22 131 LEU A O 1
ATOM 1057 N N . LYS A 1 132 ? -33.857 -8.807 23.701 1.00 56.88 132 LYS A N 1
ATOM 1058 C CA . LYS A 1 132 ? -34.029 -10.121 23.068 1.00 56.88 132 LYS A CA 1
ATOM 1059 C C . LYS A 1 132 ? -35.130 -10.003 22.007 1.00 56.88 132 LYS A C 1
ATOM 1061 O O . LYS A 1 132 ? -36.292 -9.840 22.362 1.00 56.88 132 LYS A O 1
ATOM 1066 N N . GLY A 1 133 ? -34.753 -10.050 20.728 1.00 59.41 133 GLY A N 1
ATOM 1067 C CA . GLY A 1 133 ? -35.679 -9.903 19.604 1.00 59.41 133 GLY A CA 1
ATOM 1068 C C . GLY A 1 133 ? -35.491 -8.671 18.713 1.00 59.41 133 GLY A C 1
ATOM 1069 O O . GLY A 1 133 ? -36.151 -8.616 17.679 1.00 59.41 133 GLY A O 1
ATOM 1070 N N . THR A 1 134 ? -34.605 -7.714 19.020 1.00 62.09 134 THR A N 1
ATOM 1071 C CA . THR A 1 134 ? -34.318 -6.637 18.055 1.00 62.09 134 THR A CA 1
ATOM 1072 C C . THR A 1 134 ? -33.479 -7.193 16.900 1.00 62.09 134 THR A C 1
ATOM 1074 O O . THR A 1 134 ? -32.397 -7.739 17.145 1.00 62.09 134 THR A O 1
ATOM 1077 N N . PRO A 1 135 ? -33.933 -7.081 15.639 1.00 65.50 135 PRO A N 1
ATOM 1078 C CA . PRO A 1 135 ? -33.158 -7.551 14.502 1.00 65.50 135 PRO A CA 1
ATOM 1079 C C . PRO A 1 135 ? -31.835 -6.783 14.419 1.00 65.50 135 PRO A C 1
ATOM 1081 O O . PRO A 1 135 ? -31.784 -5.565 14.612 1.00 65.50 135 PRO A O 1
ATOM 1084 N N . ARG A 1 136 ? -30.742 -7.507 14.148 1.00 70.12 136 ARG A N 1
ATOM 1085 C CA . ARG A 1 136 ? -29.441 -6.882 13.886 1.00 70.12 136 ARG A CA 1
ATOM 1086 C C . ARG A 1 136 ? -29.587 -5.962 12.679 1.00 70.12 136 ARG A C 1
ATOM 1088 O O . ARG A 1 136 ? -30.135 -6.366 11.658 1.00 70.12 136 ARG A O 1
ATOM 1095 N N . TRP A 1 137 ? -29.085 -4.739 12.799 1.00 80.50 137 TRP A N 1
ATOM 1096 C CA . TRP A 1 137 ? -29.085 -3.787 11.697 1.00 80.50 137 TRP A CA 1
ATOM 1097 C C . TRP A 1 137 ? -28.115 -4.291 10.630 1.00 80.50 137 TRP A C 1
ATOM 1099 O O . TRP A 1 137 ? -26.899 -4.232 10.800 1.00 80.50 137 TRP A O 1
ATOM 1109 N N . THR A 1 138 ? -28.662 -4.841 9.552 1.00 84.75 138 THR A N 1
ATOM 1110 C CA . THR A 1 138 ? -27.914 -5.254 8.364 1.00 84.75 138 THR A CA 1
ATOM 1111 C C . THR A 1 138 ? -28.232 -4.313 7.212 1.00 84.75 138 THR A C 1
ATOM 1113 O O . THR A 1 138 ? -29.279 -3.662 7.200 1.00 84.75 138 THR A O 1
ATOM 1116 N N . PHE A 1 139 ? -27.351 -4.251 6.213 1.00 86.00 139 PHE A N 1
ATOM 1117 C CA . PHE A 1 139 ? -27.625 -3.470 5.006 1.00 86.00 139 PHE A CA 1
ATOM 1118 C C . PHE A 1 139 ? -28.922 -3.901 4.317 1.00 86.00 139 PHE A C 1
ATOM 1120 O O . PHE A 1 139 ? -29.647 -3.044 3.823 1.00 86.00 139 PHE A O 1
ATOM 1127 N N . ASP A 1 140 ? -29.245 -5.196 4.319 1.00 88.00 140 ASP A N 1
ATOM 1128 C CA . ASP A 1 140 ? -30.471 -5.703 3.699 1.00 88.00 140 ASP A CA 1
ATOM 1129 C C . ASP A 1 140 ? -31.724 -5.276 4.467 1.00 88.00 140 ASP A C 1
ATOM 1131 O O . ASP A 1 140 ? -32.678 -4.815 3.844 1.00 88.00 140 ASP A O 1
ATOM 1135 N N . LEU A 1 141 ? -31.693 -5.321 5.807 1.00 84.12 141 LEU A N 1
ATOM 1136 C CA . LEU A 1 141 ? -32.786 -4.809 6.639 1.00 84.12 141 LEU A CA 1
ATOM 1137 C C . LEU A 1 141 ? -32.987 -3.307 6.411 1.00 84.12 141 LEU A C 1
ATOM 1139 O O . LEU A 1 141 ? -34.104 -2.850 6.196 1.00 84.12 141 LEU A O 1
ATOM 1143 N N . VAL A 1 142 ? -31.899 -2.534 6.403 1.00 86.88 142 VAL A N 1
ATOM 1144 C CA . VAL A 1 142 ? -31.963 -1.087 6.150 1.00 86.88 142 VAL A CA 1
ATOM 1145 C C . VAL A 1 142 ? -32.478 -0.801 4.735 1.00 86.88 142 VAL A C 1
ATOM 1147 O O . VAL A 1 142 ? -33.276 0.115 4.551 1.00 86.88 142 VAL A O 1
ATOM 1150 N N . ARG A 1 143 ? -32.086 -1.594 3.732 1.00 87.75 143 ARG A N 1
ATOM 1151 C CA . ARG A 1 143 ? -32.580 -1.459 2.354 1.00 87.75 143 ARG A CA 1
ATOM 1152 C C . ARG A 1 143 ? -34.075 -1.774 2.254 1.00 87.75 143 ARG A C 1
ATOM 1154 O O . ARG A 1 143 ? -34.783 -1.044 1.568 1.00 87.75 143 ARG A O 1
ATOM 1161 N N . GLN A 1 144 ? -34.552 -2.811 2.940 1.00 87.69 144 GLN A N 1
ATOM 1162 C CA . GLN A 1 144 ? -35.966 -3.192 2.962 1.00 87.69 144 GLN A CA 1
ATOM 1163 C C . GLN A 1 144 ? -36.835 -2.145 3.676 1.00 87.69 144 GLN A C 1
ATOM 1165 O O . GLN A 1 144 ? -37.863 -1.738 3.144 1.00 87.69 144 GLN A O 1
ATOM 1170 N N . GLU A 1 145 ? -36.409 -1.683 4.852 1.00 86.19 145 GLU A N 1
ATOM 1171 C CA . GLU A 1 145 ? -37.207 -0.805 5.723 1.00 86.19 145 GLU A CA 1
ATOM 1172 C C . GLU A 1 145 ? -37.061 0.691 5.385 1.00 86.19 145 GLU A C 1
ATOM 1174 O O . GLU A 1 145 ? -37.938 1.510 5.673 1.00 86.19 145 GLU A O 1
ATOM 1179 N N . ALA A 1 146 ? -35.929 1.090 4.801 1.00 86.06 146 ALA A N 1
ATOM 1180 C CA . ALA A 1 146 ? -35.570 2.494 4.609 1.00 86.06 146 ALA A CA 1
ATOM 1181 C C . ALA A 1 146 ? -34.938 2.808 3.242 1.00 86.06 146 ALA A C 1
ATOM 1183 O O . ALA A 1 146 ? -34.522 3.945 3.035 1.00 86.06 146 ALA A O 1
ATOM 1184 N N . GLY A 1 147 ? -34.903 1.869 2.288 1.00 84.19 147 GLY A N 1
ATOM 1185 C CA . GLY A 1 147 ? -34.236 2.058 0.991 1.00 84.19 147 GLY A CA 1
ATOM 1186 C C . GLY A 1 147 ? -34.792 3.194 0.124 1.00 84.19 147 GLY A C 1
ATOM 1187 O O . GLY A 1 147 ? -34.072 3.725 -0.714 1.00 84.19 147 GLY A O 1
ATOM 1188 N N . GLY A 1 148 ? -36.045 3.606 0.345 1.00 85.94 148 GLY A N 1
ATOM 1189 C CA . GLY A 1 148 ? -36.648 4.769 -0.318 1.00 85.94 148 GLY A CA 1
ATOM 1190 C C . GLY A 1 148 ? -36.354 6.117 0.353 1.00 85.94 148 GLY A C 1
ATOM 1191 O O . GLY A 1 148 ? -36.804 7.151 -0.137 1.00 85.94 148 GLY A O 1
ATOM 1192 N N . LYS A 1 149 ? -35.649 6.136 1.491 1.00 87.62 149 LYS A N 1
ATOM 1193 C CA . LYS A 1 149 ? -35.351 7.366 2.234 1.00 87.62 149 LYS A CA 1
ATOM 1194 C C . LYS A 1 149 ? -34.035 7.967 1.742 1.00 87.62 149 LYS A C 1
ATOM 1196 O O . LYS A 1 149 ? -33.018 7.285 1.668 1.00 87.62 149 LYS A O 1
ATOM 1201 N N . VAL A 1 150 ? -34.047 9.265 1.443 1.00 86.56 150 VAL A N 1
ATOM 1202 C CA . VAL A 1 150 ? -32.838 10.010 1.066 1.00 86.56 150 VAL A CA 1
ATOM 1203 C C . VAL A 1 150 ? -32.012 10.285 2.322 1.00 86.56 150 VAL A C 1
ATOM 1205 O O . VAL A 1 150 ? -32.480 10.957 3.240 1.00 86.56 150 VAL A O 1
ATOM 1208 N N . ALA A 1 151 ? -30.784 9.769 2.368 1.00 84.69 151 ALA A N 1
ATOM 1209 C CA . ALA A 1 151 ? -29.826 10.061 3.429 1.00 84.69 151 ALA A CA 1
ATOM 1210 C C . ALA A 1 151 ? -28.941 11.254 3.038 1.00 84.69 151 ALA A C 1
ATOM 1212 O O . ALA A 1 151 ? -28.473 11.348 1.903 1.00 84.69 151 ALA A O 1
ATOM 1213 N N . THR A 1 152 ? -28.688 12.166 3.978 1.00 85.56 152 THR A N 1
ATOM 1214 C CA . THR A 1 152 ? -27.724 13.254 3.778 1.00 85.56 152 THR A CA 1
ATOM 1215 C C . THR A 1 152 ? -26.311 12.729 4.007 1.00 85.56 152 THR A C 1
ATOM 1217 O O . THR A 1 152 ? -26.000 12.270 5.104 1.00 85.56 152 THR A O 1
ATOM 1220 N N . LEU A 1 153 ? -25.451 12.829 2.994 1.00 74.56 153 LEU A N 1
ATOM 1221 C CA . LEU A 1 153 ? -24.008 12.653 3.158 1.00 74.56 153 LEU A CA 1
ATOM 1222 C C . LEU A 1 153 ? -23.445 13.940 3.773 1.00 74.56 153 LEU A C 1
ATOM 1224 O O . LEU A 1 153 ? -23.581 15.012 3.182 1.00 74.56 153 LEU A O 1
ATOM 1228 N N . ARG A 1 154 ? -22.895 13.833 4.984 1.00 59.72 154 ARG A N 1
ATOM 1229 C CA . ARG A 1 154 ? -22.185 14.907 5.688 1.00 59.72 154 ARG A CA 1
ATOM 1230 C C . ARG A 1 154 ? -20.721 14.544 5.835 1.00 59.72 154 ARG A C 1
ATOM 1232 O O . ARG A 1 154 ? -20.458 13.338 6.041 1.00 59.72 154 ARG A O 1
#

Sequence (154 aa):
GRARQRGEDGKSDILASYYDFLDQPEEAIRCCNQALEDWGVREEEENPKDSRVAECLQLRERMIRTVQAAEARTKLLTSLNSAAVHHQQQPSPVPIPREKVSELSCHDFYERYAKRREPVIIVDGVDRCVLKGTPRWTFDLVRQEAGGKVATLR

Mean predicted aligned error: 17.51 Å

pLDDT: mean 79.29, std 14.8, range [37.5, 96.69]

Nearest PDB structures (foldseek):
  4u7y-assembly1_A  TM=4.516E-01  e=6.663E-01  Homo sapiens
  8j07-assembly1_d3  TM=6.009E-01  e=3.931E+00  Homo sapiens
  4apo-assembly2_B  TM=4.093E-01  e=5.021E+00  Homo sapiens
  4apo-assembly1_A  TM=4.268E-01  e=7.249E+00  Homo sapiens
  8h77-assembly1_F  TM=3.595E-01  e=6.414E+00  Mus musculus

Secondary structure (DSSP, 8-state):
--SSGGGTTTTHHHHHHHHHHTT-HHHHHHHHHHHHHHTT--TT-SS-SSHHHHHHHHHHHHHHHHHHHHHHHH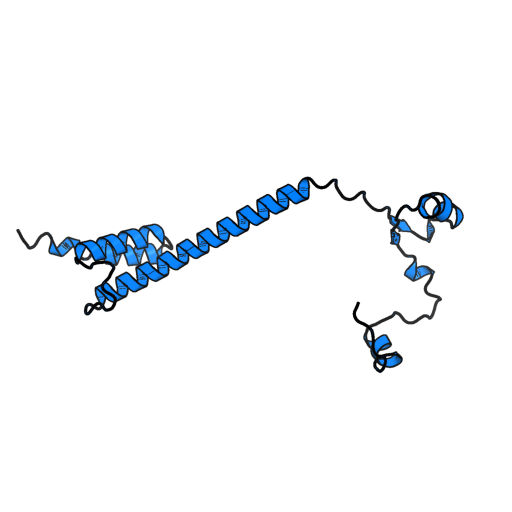HHHHHHHHHHHHHHTS--PPPPPEEETTT--HHHHIIIIITTT---EEESHHHHHS-TTPPP--HHHHHHHHTTSPPPP-

Organism: Heterosigma akashiwo (NCBI:txid2829)

Solvent-accessible surface area (backbone atoms only — not comparable to full-atom values): 9235 Å² total; per-residue (Å²): 138,78,74,70,61,71,71,54,79,66,46,32,54,55,48,17,56,50,26,51,76,68,72,33,42,71,60,15,34,52,24,26,53,49,35,36,53,73,69,68,55,59,98,81,62,89,73,60,89,45,68,69,58,44,52,41,52,52,50,32,52,54,28,52,51,52,51,52,53,52,51,52,49,51,54,50,52,52,52,51,49,53,52,51,54,57,59,67,70,48,78,75,74,77,78,70,51,75,45,47,55,93,81,50,50,75,65,57,45,35,70,65,23,63,75,66,70,48,77,68,45,70,42,69,40,62,78,70,66,48,56,94,83,66,77,79,92,40,73,66,56,47,43,74,79,44,60,88,60,88,76,83,90,127